Protein AF-A0A8B7R2L0-F1 (afdb_monomer)

Organism: Hipposideros armiger (NCBI:txid186990)

Mean predicted aligned error: 16.07 Å

Radius of gyration: 27.63 Å; Cα contacts (8 Å, |Δi|>4): 152; chains: 1; bounding box: 53×37×91 Å

InterPro domains:
  IPR005303 Molybdenum cofactor sulfurase, middle domain [PF03476] (49-137)

Sequence (150 aa):
MGAQVHRCWPTLASPCSPSLPGSGGVDTLGPAAVTLGTVGRCRQLQQVGTVFQLWIYAAKSCKGVLVSKAQCTAMGLRSGYLRDRFWLVINEKGNMVTAHQEPREVLISLTCECDALTLGAAYMKDLLLPIETPTTNAVFKRRRRCSVGL

Foldseek 3Di:
DDDDDDDDDPPPDDDDDPDDDDDDDDDDDDDDDDDPDPPPDPDDDDDPDDDPWDWAAQAAQEETDTDPDWDQDPQGTHDPLRHHHNHFDADPVRHTDHCVNPVQRHQWDWDDDDQWIWTDHPPDDIDTDGSPHDPPDPPPPPDPPPPPDD

pL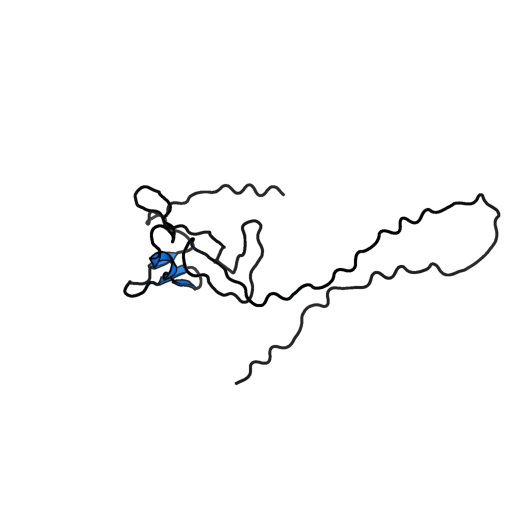DDT: mean 71.63, std 20.56, range [32.34, 95.81]

Secondary structure (DSSP, 8-state):
------------------PPPPP-------------------PPPPP------EEE--BTTSPPEEES--EEETTEEEETTEETT-B--B-TTSPBP-TTT-GGGGG-EEEEETTEEEEE-TTS--EEEESS--TTS-------------

Solvent-accessible surface area (backbone atoms only — not comparable to full-atom values): 10426 Å² total; per-residue (Å²): 138,87,82,87,78,80,88,78,75,82,78,76,87,76,81,92,74,85,79,78,84,80,91,79,89,81,91,76,99,68,84,87,80,81,78,83,76,80,79,76,82,78,75,83,85,75,88,89,80,77,89,87,80,46,74,40,34,37,36,58,52,32,37,64,35,82,44,97,67,68,47,85,48,102,81,38,48,29,44,94,88,48,36,38,57,72,40,76,57,60,46,97,86,70,47,79,63,43,35,88,82,42,61,69,43,42,63,30,38,59,49,76,55,100,62,34,36,37,40,38,40,89,99,52,79,67,44,78,40,54,72,72,73,62,91,86,56,95,72,81,77,77,80,74,84,77,81,78,78,128

Structure (mmCIF, N/CA/C/O backbone):
data_AF-A0A8B7R2L0-F1
#
_entry.id   AF-A0A8B7R2L0-F1
#
loop_
_atom_site.group_PDB
_atom_site.id
_atom_site.type_symbol
_atom_site.label_atom_id
_atom_site.label_alt_id
_atom_site.label_comp_id
_atom_site.label_asym_id
_atom_site.label_entity_id
_atom_site.label_seq_id
_atom_site.pdbx_PDB_ins_code
_atom_site.Cartn_x
_atom_site.Cartn_y
_atom_site.Cartn_z
_atom_site.occupancy
_atom_site.B_iso_or_equiv
_atom_site.auth_seq_id
_atom_site.auth_comp_id
_atom_site.auth_asym_id
_atom_site.auth_atom_id
_atom_site.pdbx_PDB_model_num
ATOM 1 N N . MET A 1 1 ? -30.593 2.334 -3.035 1.00 37.25 1 MET A N 1
ATOM 2 C CA . MET A 1 1 ? -30.581 1.010 -2.377 1.00 37.25 1 MET A CA 1
ATOM 3 C C . MET A 1 1 ? -29.750 1.135 -1.118 1.00 37.25 1 MET A C 1
ATOM 5 O O . MET A 1 1 ? -28.546 1.330 -1.205 1.00 37.25 1 MET A O 1
ATOM 9 N N . GLY A 1 2 ? -30.434 1.217 0.023 1.00 36.69 2 GLY A N 1
ATOM 10 C CA . GLY A 1 2 ? -29.834 1.527 1.316 1.00 36.69 2 GLY A CA 1
ATOM 11 C C . GLY A 1 2 ? -29.194 0.306 1.966 1.00 36.69 2 GLY A C 1
ATOM 12 O O . GLY A 1 2 ? -29.739 -0.790 1.901 1.00 36.69 2 GLY A O 1
ATOM 13 N N . ALA A 1 3 ? -28.064 0.529 2.628 1.00 33.97 3 ALA A N 1
ATOM 14 C CA . ALA A 1 3 ? -27.531 -0.376 3.633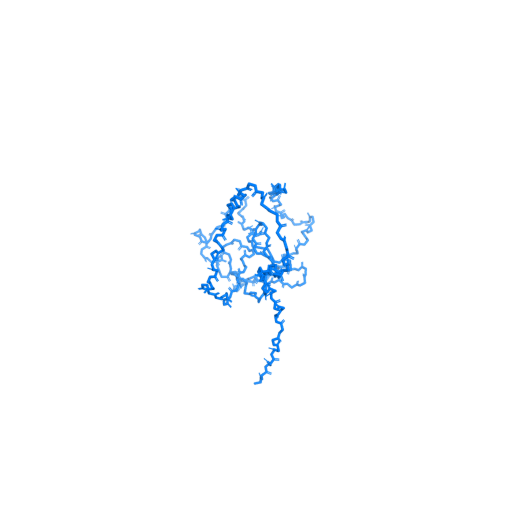 1.00 33.97 3 ALA A CA 1
ATOM 15 C C . ALA A 1 3 ? -27.496 0.388 4.958 1.00 33.97 3 ALA A C 1
ATOM 17 O O . ALA A 1 3 ? -26.638 1.232 5.213 1.00 33.97 3 ALA A O 1
ATOM 18 N N . GLN A 1 4 ? -28.514 0.117 5.763 1.00 42.25 4 GLN A N 1
ATOM 19 C CA . GLN A 1 4 ? -28.658 0.534 7.144 1.00 42.25 4 GLN A CA 1
ATOM 20 C C . GLN A 1 4 ? -27.733 -0.352 7.986 1.00 42.25 4 GLN A C 1
ATOM 22 O O . GLN A 1 4 ? -28.013 -1.533 8.172 1.00 42.25 4 GLN A O 1
ATOM 27 N N . VAL A 1 5 ? -26.613 0.189 8.470 1.00 40.97 5 VAL A N 1
ATOM 28 C CA . VAL A 1 5 ? -25.759 -0.516 9.436 1.00 40.97 5 VAL A CA 1
ATOM 29 C C . VAL A 1 5 ? -26.029 0.071 10.808 1.00 40.97 5 VAL A C 1
ATOM 31 O O . VAL A 1 5 ? -25.690 1.213 11.121 1.00 40.97 5 VAL A O 1
ATOM 34 N N . HIS A 1 6 ? -26.724 -0.738 11.594 1.00 34.78 6 HIS A N 1
ATOM 35 C CA . HIS A 1 6 ? -27.091 -0.476 12.967 1.00 34.78 6 HIS A CA 1
ATOM 36 C C . HIS A 1 6 ? -25.854 -0.159 13.815 1.00 34.78 6 HIS A C 1
ATOM 38 O O . HIS A 1 6 ? -24.846 -0.865 13.794 1.00 34.78 6 HIS A O 1
ATOM 44 N N . ARG A 1 7 ? -25.965 0.939 14.566 1.00 48.66 7 ARG A N 1
ATOM 45 C CA . ARG A 1 7 ? -25.043 1.335 15.628 1.00 48.66 7 ARG A CA 1
ATOM 46 C C . ARG A 1 7 ? -25.005 0.247 16.697 1.00 48.66 7 ARG A C 1
ATOM 48 O O . ARG A 1 7 ? -26.045 -0.039 17.271 1.00 48.66 7 ARG A O 1
ATOM 55 N N . CYS A 1 8 ? -23.813 -0.226 17.035 1.00 33.47 8 CYS A N 1
ATOM 56 C CA . CYS A 1 8 ? -23.471 -0.732 18.366 1.00 33.47 8 CYS A CA 1
ATOM 57 C C . CYS A 1 8 ? -21.961 -0.537 18.556 1.00 33.47 8 CYS A C 1
ATOM 59 O O . CYS A 1 8 ? -21.166 -1.437 18.302 1.00 33.47 8 CYS A O 1
ATOM 61 N N . TRP A 1 9 ? -21.553 0.669 18.955 1.00 32.34 9 TRP A N 1
ATOM 62 C CA . TRP A 1 9 ? -20.242 0.847 19.578 1.00 32.34 9 TRP A CA 1
ATOM 63 C C . TRP A 1 9 ? -20.408 0.530 21.067 1.00 32.34 9 TRP A C 1
ATOM 65 O O . TRP A 1 9 ? -21.396 0.989 21.647 1.00 32.34 9 TRP A O 1
ATOM 75 N N . PRO A 1 10 ? -19.513 -0.244 21.703 1.00 40.47 10 PRO A N 1
ATOM 76 C CA . PRO A 1 10 ? -19.584 -0.438 23.140 1.00 40.47 10 PRO A CA 1
ATOM 77 C C . PRO A 1 10 ? -19.355 0.917 23.809 1.00 40.47 10 PRO A C 1
ATOM 79 O O . PRO A 1 10 ? -18.330 1.565 23.592 1.00 40.47 10 PRO A O 1
ATOM 82 N N . THR A 1 11 ? -20.339 1.356 24.588 1.00 40.84 11 THR A N 1
ATOM 83 C CA . THR A 1 11 ? -20.232 2.477 25.516 1.00 40.84 11 THR A CA 1
ATOM 84 C C . THR A 1 11 ? -18.977 2.265 26.356 1.00 40.84 11 THR A C 1
ATOM 86 O O . THR A 1 11 ? -18.945 1.383 27.213 1.00 40.84 11 THR A O 1
ATOM 89 N N . LEU A 1 12 ? -17.915 3.028 26.076 1.00 43.09 12 LEU A N 1
ATOM 90 C CA . LEU A 1 12 ? -16.780 3.112 26.983 1.00 43.09 12 LEU A CA 1
ATOM 91 C C . LEU A 1 12 ? -17.335 3.629 28.305 1.00 43.09 12 LEU A C 1
ATOM 93 O O . LEU A 1 12 ? -17.933 4.702 28.367 1.00 43.09 12 LEU A O 1
ATOM 97 N N . ALA A 1 13 ? -17.180 2.806 29.332 1.00 40.94 13 ALA A N 1
ATOM 98 C CA . ALA A 1 13 ? -17.617 3.096 30.675 1.00 40.94 13 ALA A CA 1
ATOM 99 C C . ALA A 1 13 ? -17.106 4.470 31.142 1.00 40.94 13 ALA A C 1
ATOM 101 O O . ALA A 1 13 ? -15.922 4.797 31.073 1.00 40.94 13 ALA A O 1
ATOM 102 N N . SER A 1 14 ? -18.028 5.268 31.655 1.00 48.75 14 SER A N 1
ATOM 103 C CA . SER A 1 14 ? -17.813 6.317 32.651 1.00 48.75 14 SER A CA 1
ATOM 104 C C . SER A 1 14 ? -19.125 6.375 33.440 1.00 48.75 14 SER A C 1
ATOM 106 O O . SER A 1 14 ? -20.175 6.279 32.800 1.00 48.75 14 SER A O 1
ATOM 108 N N . PRO A 1 15 ? -19.117 6.458 34.785 1.00 47.22 15 PRO A N 1
ATOM 109 C CA . PRO A 1 15 ? -18.294 7.413 35.530 1.00 47.22 15 PRO A CA 1
ATOM 110 C C . PRO A 1 15 ? -17.602 6.847 36.790 1.00 47.22 15 PRO A C 1
ATOM 112 O O . PRO A 1 15 ? -18.152 6.021 37.512 1.00 47.22 15 PRO A O 1
ATOM 115 N N . CYS A 1 16 ? -16.422 7.378 37.125 1.00 41.31 16 CYS A N 1
ATOM 116 C CA . CYS A 1 16 ? -15.936 7.344 38.506 1.00 41.31 16 CYS A CA 1
ATOM 117 C C . CYS A 1 16 ? -16.597 8.496 39.270 1.00 41.31 16 CYS A C 1
ATOM 119 O O . CYS A 1 16 ? -16.141 9.636 39.193 1.00 41.31 16 CYS A O 1
ATOM 121 N N . SER A 1 17 ? -17.677 8.202 39.991 1.00 45.25 17 SER A N 1
ATOM 122 C CA . SER A 1 17 ? -18.207 9.095 41.022 1.00 45.25 17 SER A CA 1
ATOM 123 C C . SER A 1 17 ? -17.437 8.844 42.323 1.00 45.25 17 SER A C 1
ATOM 125 O O . SER A 1 17 ? -17.441 7.705 42.791 1.00 45.25 17 SER A O 1
ATOM 127 N N . PRO A 1 18 ? -16.789 9.845 42.944 1.00 42.03 18 PRO A N 1
ATOM 128 C CA . PRO A 1 18 ? -16.330 9.698 44.316 1.00 42.03 18 PRO A CA 1
ATOM 129 C C . PRO A 1 18 ? -17.558 9.679 45.235 1.00 42.03 18 PRO A C 1
ATOM 131 O O . PRO A 1 18 ? -18.280 10.667 45.364 1.00 42.03 18 PRO A O 1
ATOM 134 N N . SER A 1 19 ? -17.827 8.524 45.836 1.00 43.97 19 SER A N 1
ATOM 135 C CA . SER A 1 19 ? -18.828 8.356 46.887 1.00 43.97 19 SER A CA 1
ATOM 136 C C . SER A 1 19 ? -18.409 9.133 48.140 1.00 43.97 19 SER A C 1
ATOM 138 O O . SER A 1 19 ? -17.333 8.885 48.684 1.00 43.97 19 SER A O 1
ATOM 140 N N . LEU A 1 20 ? -19.264 10.048 48.610 1.00 51.88 20 LEU A N 1
ATOM 141 C CA . LEU A 1 20 ? -19.177 10.608 49.961 1.00 51.88 20 LEU A CA 1
ATOM 142 C C . LEU A 1 20 ? -19.402 9.490 50.998 1.00 51.88 20 LEU A C 1
ATOM 144 O O . LEU A 1 20 ? -20.346 8.715 50.830 1.00 51.88 20 LEU A O 1
ATOM 148 N N . PRO A 1 21 ? -18.624 9.412 52.091 1.00 45.44 21 PRO A N 1
ATOM 149 C CA . PRO A 1 21 ? -19.016 8.613 53.240 1.00 45.44 21 PRO A CA 1
ATOM 150 C C . PRO A 1 21 ? -20.161 9.313 53.985 1.00 45.44 21 PRO A C 1
ATOM 152 O O . PRO A 1 21 ? -20.083 10.501 54.301 1.00 45.44 21 PRO A O 1
ATOM 155 N N . GLY A 1 22 ? -21.234 8.561 54.234 1.00 41.72 22 GLY A N 1
ATOM 156 C CA . GLY A 1 22 ? -22.392 8.993 55.009 1.00 41.72 22 GLY A CA 1
ATOM 157 C C . GLY A 1 22 ? -22.035 9.323 56.459 1.00 41.72 22 GLY A C 1
ATOM 158 O O . GLY A 1 22 ? -21.173 8.695 57.069 1.00 41.72 22 GLY A O 1
ATOM 159 N N . SER A 1 23 ? -22.721 10.332 56.992 1.00 52.09 23 SER A N 1
ATOM 160 C CA . SER A 1 23 ? -22.627 10.776 58.380 1.00 52.09 23 SER A CA 1
ATOM 161 C C . SER A 1 23 ? -23.308 9.771 59.316 1.00 52.09 23 SER A C 1
ATOM 163 O O . SER A 1 23 ? -24.489 9.470 59.157 1.00 52.09 23 SER A O 1
ATOM 165 N N . GLY A 1 24 ? -22.559 9.280 60.301 1.00 39.12 24 GLY A N 1
ATOM 166 C CA . GLY A 1 24 ? -23.055 8.608 61.499 1.00 39.12 24 GLY A CA 1
ATOM 167 C C . GLY A 1 24 ? -22.109 8.968 62.641 1.00 39.12 24 GLY A C 1
ATOM 168 O O . GLY A 1 24 ? -20.944 8.584 62.608 1.00 39.12 24 GLY A O 1
ATOM 169 N N . GLY A 1 25 ? -22.567 9.813 63.567 1.00 43.66 25 GLY A N 1
ATOM 170 C CA . GLY A 1 25 ? -21.741 10.392 64.630 1.00 43.66 25 GLY A CA 1
ATOM 171 C C . GLY A 1 25 ? -21.398 9.417 65.756 1.00 43.66 25 GLY A C 1
ATOM 172 O O . GLY A 1 25 ? -22.106 8.437 65.948 1.00 43.66 25 GLY A O 1
ATOM 173 N N . VAL A 1 26 ? -20.316 9.695 66.487 1.00 45.84 26 VAL A N 1
ATOM 174 C CA . VAL A 1 26 ? -20.298 10.162 67.892 1.00 45.84 26 VAL A CA 1
ATOM 175 C C . VAL A 1 26 ? -18.856 10.500 68.303 1.00 45.84 26 VAL A C 1
ATOM 177 O O . VAL A 1 26 ? -17.893 10.015 67.713 1.00 45.84 26 VAL A O 1
ATOM 180 N N . ASP A 1 27 ? -18.751 11.398 69.278 1.00 46.69 27 ASP A N 1
ATOM 181 C CA . ASP A 1 27 ? -17.580 12.131 69.756 1.00 46.69 27 ASP A CA 1
ATOM 182 C C . ASP A 1 27 ? -16.366 11.302 70.202 1.00 46.69 27 ASP A C 1
ATOM 184 O O . ASP A 1 27 ? -16.491 10.401 71.024 1.00 46.69 27 ASP A O 1
ATOM 188 N N . THR A 1 28 ? -15.168 11.752 69.806 1.00 43.38 28 THR A N 1
ATOM 189 C CA . THR A 1 28 ? -13.969 11.770 70.668 1.00 43.38 28 THR A CA 1
ATOM 190 C C . THR A 1 28 ? -13.021 12.883 70.209 1.00 43.38 28 THR A C 1
ATOM 192 O O . THR A 1 28 ? -12.588 12.897 69.057 1.00 43.38 28 THR A O 1
ATOM 195 N N . LEU A 1 29 ? -12.685 13.807 71.115 1.00 53.56 29 LEU A N 1
ATOM 196 C CA . LEU A 1 29 ? -11.623 14.806 70.952 1.00 53.56 29 LEU A CA 1
ATOM 197 C C . LEU A 1 29 ? -10.269 14.097 70.777 1.00 53.56 29 LEU A C 1
ATOM 199 O O . LEU A 1 29 ? -9.709 13.564 71.732 1.00 53.56 29 LEU A O 1
ATOM 203 N N . GLY A 1 30 ? -9.751 14.104 69.551 1.00 48.94 30 GLY A N 1
ATOM 204 C CA . GLY A 1 30 ? -8.409 13.653 69.185 1.00 48.94 30 GLY A CA 1
ATOM 205 C C . GLY A 1 30 ? -7.729 14.680 68.269 1.00 48.94 30 GLY A C 1
ATOM 206 O O . GLY A 1 30 ? -8.420 15.503 67.663 1.00 48.94 30 GLY A O 1
ATOM 207 N N . PRO A 1 31 ? -6.386 14.689 68.191 1.00 48.56 31 PRO A N 1
ATOM 208 C CA . PRO A 1 31 ? -5.622 15.744 67.530 1.00 48.56 31 PRO A CA 1
ATOM 209 C C . PRO A 1 31 ? -5.992 15.865 66.047 1.00 48.56 31 PRO A C 1
ATOM 211 O O . PRO A 1 31 ? -6.134 14.868 65.343 1.00 48.56 31 PRO A O 1
ATOM 214 N N . ALA A 1 32 ? -6.152 17.109 65.592 1.00 48.38 32 ALA A N 1
ATOM 215 C CA . ALA A 1 32 ? -6.596 17.472 64.253 1.00 48.38 32 ALA A CA 1
ATOM 216 C C . ALA A 1 32 ? -5.720 16.833 63.159 1.00 48.38 32 ALA A C 1
ATOM 218 O O . ALA A 1 32 ? -4.623 17.303 62.858 1.00 48.38 32 ALA A O 1
ATOM 219 N N . ALA A 1 33 ? -6.223 15.767 62.539 1.00 52.84 33 ALA A N 1
ATOM 220 C CA . ALA A 1 33 ? -5.623 15.178 61.353 1.00 52.84 33 ALA A CA 1
ATOM 221 C C . ALA A 1 33 ? -6.044 15.997 60.124 1.00 52.84 33 ALA A C 1
ATOM 223 O O . ALA A 1 33 ? -7.155 15.864 59.613 1.00 52.84 33 ALA A O 1
ATOM 224 N N . VAL A 1 34 ? -5.152 16.867 59.648 1.00 53.50 34 VAL A N 1
ATOM 225 C CA . VAL A 1 34 ? -5.325 17.570 58.371 1.00 53.50 34 VAL A CA 1
ATOM 226 C C . VAL A 1 34 ? -5.030 16.582 57.244 1.00 53.50 34 VAL A C 1
ATOM 228 O O . VAL A 1 34 ? -3.874 16.307 56.928 1.00 53.50 34 VAL A O 1
ATOM 231 N N . THR A 1 35 ? -6.067 16.027 56.621 1.00 55.00 35 THR A N 1
ATOM 232 C CA . THR A 1 35 ? -5.904 15.233 55.399 1.00 55.00 35 THR A CA 1
ATOM 233 C C . THR A 1 35 ? -5.713 16.177 54.210 1.00 55.00 35 THR A C 1
ATOM 235 O O . THR A 1 35 ? -6.680 16.761 53.718 1.00 55.00 35 THR A O 1
ATOM 238 N N . LEU A 1 36 ? -4.475 16.336 53.730 1.00 55.44 36 LEU A N 1
ATOM 239 C CA . LEU A 1 36 ? -4.215 16.952 52.425 1.00 55.44 36 LEU A CA 1
ATOM 240 C C . LEU A 1 36 ? -4.733 16.017 51.324 1.00 55.44 36 LEU A C 1
ATOM 242 O O . LEU A 1 36 ? -4.053 15.083 50.906 1.00 55.44 36 LEU A O 1
ATOM 246 N N . GLY A 1 37 ? -5.950 16.271 50.849 1.00 56.66 37 GLY A N 1
ATOM 247 C CA . GLY A 1 37 ? -6.450 15.661 49.625 1.00 56.66 37 GLY A CA 1
ATOM 248 C C . GLY A 1 37 ? -5.690 16.220 48.424 1.00 56.66 37 GLY A C 1
ATOM 249 O O . GLY A 1 37 ? -5.873 17.379 48.051 1.00 56.66 37 GLY A O 1
ATOM 250 N N . THR A 1 38 ? -4.837 15.413 47.797 1.00 60.56 38 THR A N 1
ATOM 251 C CA . THR A 1 38 ? -4.252 15.728 46.492 1.00 60.56 38 THR A CA 1
ATOM 252 C C . THR A 1 38 ? -5.365 15.691 45.449 1.00 60.56 38 THR A C 1
ATOM 254 O O . THR A 1 38 ? -5.737 14.636 44.938 1.00 60.56 38 THR A O 1
ATOM 257 N N . VAL A 1 39 ? -5.928 16.859 45.132 1.00 60.19 39 VAL A N 1
ATOM 258 C CA . VAL A 1 39 ? -6.884 17.018 44.031 1.00 60.19 39 VAL A CA 1
ATOM 259 C C . VAL A 1 39 ? -6.115 16.856 42.721 1.00 60.19 39 VAL A C 1
ATOM 261 O O . VAL A 1 39 ? -5.632 17.819 42.124 1.00 60.19 39 VAL A O 1
ATOM 264 N N . GLY A 1 40 ? -5.959 15.611 42.277 1.00 63.84 40 GLY A N 1
ATOM 265 C CA . GLY A 1 40 ? -5.499 15.311 40.931 1.00 63.84 40 GLY A CA 1
ATOM 266 C C . GLY A 1 40 ? -6.506 15.885 39.939 1.00 63.84 40 GLY A C 1
ATOM 267 O O . GLY A 1 40 ? -7.606 15.361 39.789 1.00 63.84 40 GLY A O 1
ATOM 268 N N . ARG A 1 41 ? -6.162 16.994 39.275 1.00 64.88 41 ARG A N 1
ATOM 269 C CA . ARG A 1 41 ? -6.977 17.557 38.193 1.00 64.88 41 ARG A CA 1
ATOM 270 C C . ARG A 1 41 ? -7.057 16.543 37.049 1.00 64.88 41 ARG A C 1
ATOM 272 O O . ARG A 1 41 ? -6.150 16.472 36.221 1.00 64.88 41 ARG A O 1
ATOM 279 N N . CYS A 1 42 ? -8.161 15.808 36.958 1.00 59.41 42 CYS A N 1
ATOM 280 C CA . CYS A 1 42 ? -8.536 15.121 35.728 1.00 59.41 42 CYS A CA 1
ATOM 281 C C . CYS A 1 42 ? -8.856 16.183 34.675 1.00 59.41 42 CYS A C 1
ATOM 283 O O . CYS A 1 42 ? -9.887 16.853 34.728 1.00 59.41 42 CYS A O 1
ATOM 285 N N . ARG A 1 43 ? -7.935 16.380 33.732 1.00 74.31 43 ARG A N 1
ATOM 286 C CA . ARG A 1 43 ? -8.189 17.220 32.562 1.00 74.31 43 ARG A CA 1
ATOM 287 C C . ARG A 1 43 ? -9.281 16.545 31.736 1.00 74.31 43 ARG A C 1
ATOM 289 O O . ARG A 1 43 ? -9.122 15.390 31.349 1.00 74.31 43 ARG A O 1
ATOM 296 N N . GLN A 1 44 ? -10.382 17.252 31.492 1.00 81.50 44 GLN A N 1
ATOM 297 C CA . GLN A 1 44 ? -11.425 16.771 30.592 1.00 81.50 44 GLN A CA 1
ATOM 298 C C . GLN A 1 44 ? -10.837 16.643 29.186 1.00 81.50 44 GLN A C 1
ATOM 300 O O . GLN A 1 44 ? -10.251 17.587 28.656 1.00 81.50 44 GLN A O 1
ATOM 305 N N . LEU A 1 45 ? -10.953 15.450 28.609 1.00 88.62 45 LEU A N 1
ATOM 306 C CA . LEU A 1 45 ? -10.529 15.195 27.242 1.00 88.62 45 LEU A CA 1
ATOM 307 C C . LEU A 1 45 ? -11.638 15.664 26.306 1.00 88.62 45 LEU A C 1
ATOM 309 O O . LEU A 1 45 ? -12.767 15.185 26.383 1.00 88.62 45 LEU A O 1
ATOM 313 N N . GLN A 1 46 ? -11.309 16.603 25.425 1.00 92.50 46 GLN A N 1
ATOM 314 C CA . GLN A 1 46 ? -12.216 17.068 24.387 1.00 92.50 46 GLN A CA 1
ATOM 315 C C . GLN A 1 46 ? -11.936 16.306 23.094 1.00 92.50 46 GLN A C 1
ATOM 317 O O . GLN A 1 46 ? -10.790 16.207 22.651 1.00 92.50 46 GLN A O 1
ATOM 322 N N . GLN A 1 47 ? -12.986 15.777 22.469 1.00 93.44 47 GLN A N 1
ATOM 323 C CA . GLN A 1 47 ? -12.870 15.181 21.145 1.00 93.44 47 GLN A CA 1
ATOM 324 C C . GLN A 1 47 ? -12.514 16.270 20.123 1.00 93.44 47 GLN A C 1
ATOM 326 O O . GLN A 1 47 ? -13.283 17.204 19.912 1.00 93.44 47 GLN A O 1
ATOM 331 N N . VAL A 1 48 ? -11.353 16.133 19.479 1.00 95.62 48 VAL A N 1
ATOM 332 C CA . VAL A 1 48 ? -10.851 17.093 18.475 1.00 95.62 48 VAL A CA 1
ATOM 333 C C . VAL A 1 48 ? -11.222 16.722 17.038 1.00 95.62 48 VAL A C 1
ATOM 335 O O . VAL A 1 48 ? -11.057 17.530 16.130 1.00 95.62 48 VAL A O 1
ATOM 338 N N . GLY A 1 49 ? -11.722 15.506 16.807 1.00 95.38 49 GLY A N 1
ATOM 339 C CA . GLY A 1 49 ? -12.105 15.063 15.473 1.00 95.38 49 GLY A CA 1
ATOM 340 C C . GLY A 1 49 ? -12.537 13.605 15.401 1.00 95.38 49 GLY A C 1
ATOM 341 O O . GLY A 1 49 ? -12.523 12.873 16.393 1.00 95.38 49 GLY A O 1
ATOM 342 N N . THR A 1 50 ? -12.925 13.199 14.194 1.00 95.81 50 THR A N 1
ATOM 343 C CA . THR A 1 50 ? -13.249 11.814 13.837 1.00 95.81 50 THR A CA 1
ATOM 344 C C . THR A 1 50 ? -12.462 11.442 12.588 1.00 95.81 50 THR A C 1
ATOM 346 O O . THR A 1 50 ? -12.358 12.238 11.656 1.00 95.81 50 THR A O 1
ATOM 349 N N . VAL A 1 51 ? -11.896 10.236 12.566 1.00 94.88 51 VAL A N 1
ATOM 350 C CA . VAL A 1 51 ? -11.176 9.727 11.394 1.00 94.88 51 VAL A CA 1
ATOM 351 C C . VAL A 1 51 ? -12.183 9.435 10.285 1.00 94.88 51 VAL A C 1
ATOM 353 O O . VAL A 1 51 ? -13.078 8.614 10.467 1.00 94.88 51 VAL A O 1
ATOM 356 N N . PHE A 1 52 ? -12.035 10.102 9.140 1.00 94.06 52 PHE A N 1
ATOM 357 C CA . PHE A 1 52 ? -12.912 9.895 7.984 1.00 94.06 52 PHE A CA 1
ATOM 358 C C . PHE A 1 52 ? -12.439 8.743 7.089 1.00 94.06 52 PHE A C 1
ATOM 360 O O . PHE A 1 52 ?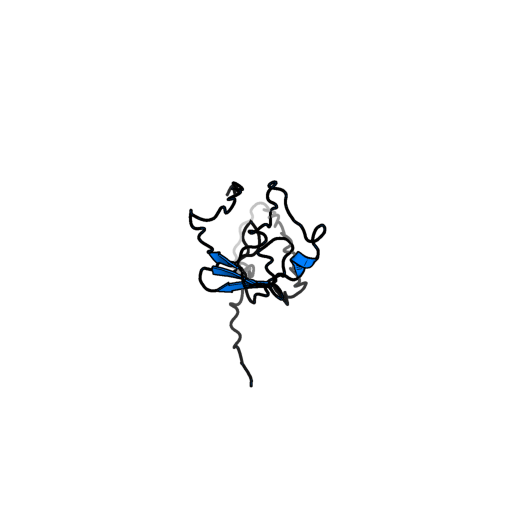 -13.249 7.958 6.607 1.00 94.06 52 PHE A O 1
ATOM 367 N N . GLN A 1 53 ? -11.126 8.623 6.870 1.00 94.88 53 GLN A N 1
ATOM 368 C CA . GLN A 1 53 ? -10.537 7.626 5.975 1.00 94.88 53 GLN A CA 1
ATOM 369 C C . GLN A 1 53 ? -9.220 7.087 6.523 1.00 94.88 53 GLN A C 1
ATOM 371 O O . GLN A 1 53 ? -8.454 7.809 7.162 1.00 94.88 53 GLN A O 1
ATOM 376 N N . LEU A 1 54 ? -8.945 5.821 6.214 1.00 94.69 54 LEU A N 1
ATOM 377 C CA . LEU A 1 54 ? -7.689 5.149 6.516 1.00 94.69 54 LEU A CA 1
ATOM 378 C C . LEU A 1 54 ? -7.060 4.650 5.218 1.00 94.69 54 LEU A C 1
ATOM 380 O O . LEU A 1 54 ? -7.715 4.003 4.401 1.00 94.69 54 LEU A O 1
ATOM 384 N N . TRP A 1 55 ? -5.771 4.928 5.062 1.00 93.69 55 TRP A N 1
ATOM 385 C CA . TRP A 1 55 ? -4.985 4.551 3.894 1.00 93.69 55 TRP A CA 1
ATOM 386 C C . TRP A 1 55 ? -3.761 3.757 4.340 1.00 93.69 55 TRP A C 1
ATOM 388 O O . TRP A 1 55 ? -3.062 4.168 5.267 1.00 93.69 55 TRP A O 1
ATOM 398 N N . ILE A 1 56 ? -3.500 2.631 3.678 1.00 92.75 56 ILE A N 1
ATOM 399 C CA . ILE A 1 56 ? -2.306 1.806 3.899 1.00 92.75 56 ILE A CA 1
ATOM 400 C C . ILE A 1 56 ? -1.455 1.827 2.633 1.00 92.75 56 ILE A C 1
ATOM 402 O O . ILE A 1 56 ? -1.943 1.496 1.553 1.00 92.75 56 ILE A O 1
ATOM 406 N N . TYR A 1 57 ? -0.172 2.163 2.759 1.00 92.31 57 TYR A N 1
ATOM 407 C CA . TYR A 1 57 ? 0.765 2.191 1.636 1.00 92.31 57 TYR A CA 1
ATOM 408 C C . TYR A 1 57 ? 1.669 0.966 1.701 1.00 92.31 57 TYR A C 1
ATOM 410 O O . TYR A 1 57 ? 2.761 1.016 2.262 1.00 92.31 57 TYR A O 1
ATOM 418 N N . ALA A 1 58 ? 1.203 -0.165 1.168 1.00 88.69 58 ALA A N 1
ATOM 419 C CA . ALA A 1 58 ? 1.893 -1.443 1.345 1.00 88.69 58 ALA A CA 1
ATOM 420 C C . ALA A 1 58 ? 3.291 -1.490 0.709 1.00 88.69 58 ALA A C 1
ATOM 422 O O . ALA A 1 58 ? 4.219 -2.024 1.322 1.00 88.69 58 ALA A O 1
ATOM 423 N N . ALA A 1 59 ? 3.452 -0.901 -0.478 1.00 88.31 59 ALA A N 1
ATOM 424 C CA . ALA A 1 59 ? 4.749 -0.687 -1.106 1.00 88.31 59 ALA A CA 1
ATOM 425 C C . ALA A 1 59 ? 5.113 0.796 -1.092 1.00 88.31 59 ALA A C 1
ATOM 427 O O . ALA A 1 59 ? 4.254 1.667 -1.255 1.00 88.31 59 ALA A O 1
ATOM 428 N N . LYS A 1 60 ? 6.400 1.085 -0.882 1.00 86.88 60 LYS A N 1
ATOM 429 C CA . LYS A 1 60 ? 6.913 2.453 -0.964 1.00 86.88 60 LYS A CA 1
ATOM 430 C C . LYS A 1 60 ? 6.568 3.046 -2.334 1.00 86.88 60 LYS A C 1
ATOM 432 O O . LYS A 1 60 ? 6.614 2.341 -3.329 1.00 86.88 60 LYS A O 1
ATOM 437 N N . SER A 1 61 ? 6.222 4.334 -2.358 1.00 84.31 61 SER A N 1
ATOM 438 C CA . SER A 1 61 ? 6.021 5.125 -3.582 1.00 84.31 61 SER A CA 1
ATOM 439 C C . SER A 1 61 ? 4.878 4.684 -4.513 1.00 84.31 61 SER A C 1
ATOM 441 O O . SER A 1 61 ? 4.567 5.418 -5.445 1.00 84.31 61 SER A O 1
ATOM 443 N N . CYS A 1 62 ? 4.196 3.579 -4.210 1.00 86.56 62 CYS A N 1
ATOM 444 C CA . CYS A 1 62 ? 3.017 3.092 -4.920 1.00 86.56 62 CYS A CA 1
ATOM 445 C C . CYS A 1 62 ? 1.712 3.687 -4.360 1.00 86.56 62 CYS A C 1
ATOM 447 O O . CYS A 1 62 ? 1.689 4.329 -3.300 1.00 86.56 62 CYS A O 1
ATOM 449 N N . LYS A 1 63 ? 0.597 3.432 -5.053 1.00 89.44 63 LYS A N 1
ATOM 450 C CA . LYS A 1 63 ? -0.735 3.895 -4.646 1.00 89.44 63 LYS A CA 1
ATOM 451 C C . LYS A 1 63 ? -1.182 3.258 -3.322 1.00 89.44 63 LYS A C 1
ATOM 453 O O . LYS A 1 63 ? -1.029 2.058 -3.106 1.00 89.44 63 LYS A O 1
ATOM 458 N N . GLY A 1 64 ? -1.771 4.068 -2.442 1.00 89.94 64 GLY A N 1
ATOM 459 C CA . GLY A 1 64 ? -2.337 3.599 -1.178 1.00 89.94 64 GLY A CA 1
ATOM 460 C C . GLY A 1 64 ? -3.635 2.811 -1.365 1.00 89.94 64 GLY A C 1
ATOM 461 O O . GLY A 1 64 ? -4.407 3.065 -2.291 1.00 89.94 64 GLY A O 1
ATOM 462 N N . VAL A 1 65 ? -3.892 1.889 -0.443 1.00 90.25 65 VAL A N 1
ATOM 463 C CA . VAL A 1 65 ? -5.127 1.103 -0.362 1.00 90.25 65 VAL A CA 1
ATOM 464 C C . VAL A 1 65 ? -6.034 1.713 0.699 1.00 90.25 65 VAL A C 1
ATOM 466 O O . VAL A 1 65 ? -5.625 1.870 1.852 1.00 90.25 65 VAL A O 1
ATOM 469 N N . LEU A 1 66 ? -7.263 2.053 0.312 1.00 92.69 66 LEU A N 1
ATOM 470 C CA . LEU A 1 66 ? -8.283 2.538 1.235 1.00 92.69 66 LEU A CA 1
ATOM 471 C C . LEU A 1 66 ? -8.849 1.368 2.043 1.00 92.69 66 LEU A C 1
ATOM 473 O O . LEU A 1 66 ? -9.250 0.353 1.475 1.00 92.69 66 LEU A O 1
ATOM 477 N N . VAL A 1 67 ? -8.913 1.520 3.364 1.00 91.75 67 VAL A N 1
ATOM 478 C CA . VAL A 1 67 ? -9.458 0.502 4.271 1.00 91.75 67 VAL A CA 1
ATOM 479 C C . VAL A 1 67 ? -10.478 1.114 5.227 1.00 91.75 67 VAL A C 1
ATOM 481 O O . VAL A 1 67 ? -10.348 2.259 5.649 1.00 91.75 67 VAL A O 1
ATOM 484 N N . SER A 1 68 ? -11.500 0.343 5.597 1.00 92.62 68 SER A N 1
ATOM 485 C CA . SER A 1 68 ? -12.494 0.760 6.599 1.00 92.62 68 SER A CA 1
ATOM 486 C C . SER A 1 68 ? -11.987 0.591 8.033 1.00 92.62 68 SER A C 1
ATOM 488 O O . SER A 1 68 ? -12.399 1.314 8.937 1.00 92.62 68 SER A O 1
ATOM 490 N N . LYS A 1 69 ? -11.076 -0.364 8.249 1.00 92.56 69 LYS A N 1
ATOM 491 C CA . LYS A 1 69 ? -10.480 -0.676 9.548 1.00 92.56 69 LYS A CA 1
ATOM 492 C C . LYS A 1 69 ? -9.031 -1.117 9.371 1.00 92.56 69 LYS A C 1
ATOM 494 O O . LYS A 1 69 ? -8.697 -1.822 8.419 1.00 92.56 69 LYS A O 1
ATOM 499 N N . ALA A 1 70 ? -8.193 -0.739 10.329 1.00 94.19 70 ALA A N 1
ATOM 500 C CA . ALA A 1 70 ? -6.815 -1.191 10.436 1.00 94.19 70 ALA A CA 1
ATOM 501 C C . ALA A 1 70 ? -6.449 -1.444 11.906 1.00 94.19 70 ALA A C 1
ATOM 503 O O . ALA A 1 70 ? -6.983 -0.812 12.816 1.00 94.19 70 ALA A O 1
ATOM 504 N N . GLN A 1 71 ? -5.541 -2.386 12.129 1.00 94.50 71 GLN A N 1
ATOM 505 C CA . GLN A 1 71 ? -4.859 -2.623 13.392 1.00 94.50 71 GLN A CA 1
ATOM 506 C C . GLN A 1 71 ? -3.656 -1.682 13.485 1.00 94.50 71 GLN A C 1
ATOM 508 O O . GLN A 1 71 ? -2.840 -1.619 12.564 1.00 94.50 71 GLN A O 1
ATOM 513 N N . CYS A 1 72 ? -3.527 -0.976 14.604 1.00 93.50 72 CYS A N 1
ATOM 514 C CA . CYS A 1 72 ? -2.336 -0.190 14.902 1.00 93.50 72 CYS A CA 1
ATOM 515 C C . CYS A 1 72 ? -1.274 -1.111 15.507 1.00 93.50 72 CYS A C 1
ATOM 517 O O . CYS A 1 72 ? -1.472 -1.665 16.585 1.00 93.50 72 CYS A O 1
ATOM 519 N N . THR A 1 73 ? -0.155 -1.284 14.810 1.00 91.69 73 THR A N 1
ATOM 520 C CA . THR A 1 73 ? 1.011 -2.025 15.309 1.00 91.69 73 THR A CA 1
ATOM 521 C C . THR A 1 73 ? 2.159 -1.057 15.583 1.00 91.69 73 THR A C 1
ATOM 523 O O . THR A 1 73 ? 2.165 0.056 15.058 1.00 91.69 73 THR A O 1
ATOM 526 N N . ALA A 1 74 ? 3.174 -1.483 16.340 1.00 90.62 74 ALA A N 1
ATOM 527 C CA . ALA A 1 74 ? 4.375 -0.671 16.576 1.00 90.62 74 ALA A CA 1
ATOM 528 C C . ALA A 1 74 ? 5.102 -0.267 15.275 1.00 90.62 74 ALA A C 1
ATOM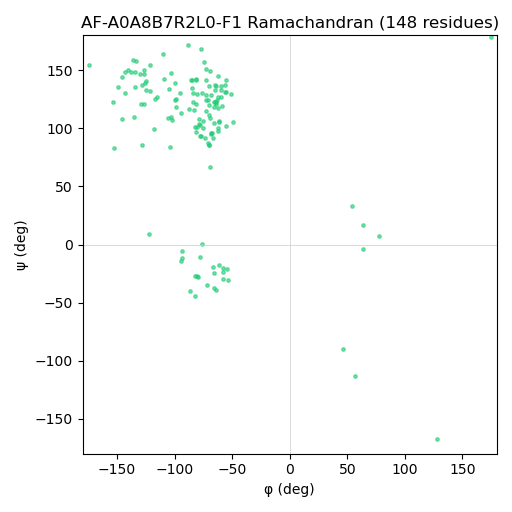 530 O O . ALA A 1 74 ? 5.817 0.729 15.247 1.00 90.62 74 ALA A O 1
ATOM 531 N N . MET A 1 75 ? 4.914 -1.028 14.190 1.00 86.75 75 MET A N 1
ATOM 532 C CA . MET A 1 75 ? 5.515 -0.754 12.882 1.00 86.75 75 MET A CA 1
ATOM 533 C C . MET A 1 75 ? 4.618 0.068 11.945 1.00 86.75 75 MET A C 1
ATOM 535 O O . MET A 1 75 ? 5.065 0.422 10.858 1.00 86.75 75 MET A O 1
ATOM 539 N N . GLY A 1 76 ? 3.374 0.360 12.333 1.00 90.75 76 GLY A N 1
ATOM 540 C CA . GLY A 1 76 ? 2.406 1.075 11.501 1.00 90.75 76 GLY A CA 1
ATOM 541 C C . GLY A 1 76 ? 1.063 0.357 11.376 1.00 90.75 76 GLY A C 1
ATOM 542 O O . GLY A 1 76 ? 0.753 -0.580 12.121 1.00 90.75 76 GLY A O 1
ATOM 543 N N . LEU A 1 77 ? 0.242 0.815 10.432 1.00 92.44 77 LEU A N 1
ATOM 544 C CA . LEU A 1 77 ? -1.082 0.250 10.184 1.00 92.44 77 LEU A CA 1
ATOM 545 C C . LEU A 1 77 ? -0.986 -1.117 9.500 1.00 92.44 77 LEU A C 1
ATOM 547 O O . LEU A 1 77 ? -0.159 -1.346 8.613 1.00 92.44 77 LEU A O 1
ATOM 551 N N . ARG A 1 78 ? -1.877 -2.023 9.902 1.00 90.19 78 ARG A N 1
ATOM 552 C CA . ARG A 1 78 ? -2.022 -3.356 9.321 1.00 90.19 78 ARG A CA 1
ATOM 553 C C . ARG A 1 78 ? -3.489 -3.677 9.075 1.00 90.19 78 ARG A C 1
ATOM 555 O O . ARG A 1 78 ? -4.316 -3.482 9.957 1.00 90.19 78 ARG A O 1
ATOM 562 N N . SER A 1 79 ? -3.816 -4.242 7.921 1.00 89.75 79 SER A N 1
ATOM 563 C CA . SER A 1 79 ? -5.142 -4.804 7.652 1.00 89.75 79 SER A CA 1
ATOM 564 C C . SER A 1 79 ? -4.983 -6.159 6.973 1.00 89.75 79 SER A C 1
ATOM 566 O O . SER A 1 79 ? -4.474 -6.243 5.859 1.00 89.75 79 SER A O 1
ATOM 568 N N . GLY A 1 80 ? -5.317 -7.238 7.688 1.00 87.62 80 GLY A N 1
ATOM 569 C CA . GLY A 1 80 ? -5.028 -8.606 7.246 1.00 87.62 80 GLY A CA 1
ATOM 570 C C . GLY A 1 80 ? -3.532 -8.816 6.985 1.00 87.62 80 GLY A C 1
ATOM 571 O O . GLY A 1 80 ? -2.706 -8.755 7.910 1.00 87.62 80 GLY A O 1
ATOM 572 N N . TYR A 1 81 ? -3.187 -9.033 5.718 1.00 85.50 81 TYR A N 1
ATOM 573 C CA . TYR A 1 81 ? -1.811 -9.192 5.248 1.00 85.50 81 TYR A CA 1
ATOM 574 C C . TYR A 1 81 ? -1.163 -7.897 4.738 1.00 85.50 81 TYR A C 1
ATOM 576 O O . TYR A 1 81 ? 0.065 -7.830 4.647 1.00 85.50 81 TYR A O 1
ATOM 584 N N . LEU A 1 82 ? -1.946 -6.843 4.483 1.00 87.62 82 LEU A N 1
ATOM 585 C CA . LEU A 1 82 ? -1.418 -5.527 4.131 1.00 87.62 82 LEU A CA 1
ATOM 586 C C . LEU A 1 82 ? -0.766 -4.888 5.358 1.00 87.62 82 LEU A C 1
ATOM 588 O O . LEU A 1 82 ? -1.398 -4.728 6.404 1.00 87.62 82 LEU A O 1
ATOM 592 N N . ARG A 1 83 ? 0.502 -4.504 5.221 1.00 88.50 83 ARG A N 1
ATOM 593 C CA . ARG A 1 83 ? 1.282 -3.799 6.245 1.00 88.50 83 ARG A CA 1
ATOM 594 C C . ARG A 1 83 ? 1.844 -2.522 5.647 1.00 88.50 83 ARG A C 1
ATOM 596 O O . ARG A 1 83 ? 2.322 -2.552 4.515 1.00 88.50 83 ARG A O 1
ATOM 603 N N . ASP A 1 84 ? 1.813 -1.434 6.404 1.00 90.44 84 ASP A N 1
ATOM 604 C CA . ASP A 1 84 ? 2.338 -0.154 5.937 1.00 90.44 84 ASP A CA 1
ATOM 605 C C . ASP A 1 84 ? 3.849 -0.238 5.642 1.00 90.44 84 ASP A C 1
ATOM 607 O O . ASP A 1 84 ? 4.644 -0.683 6.473 1.00 90.44 84 ASP A O 1
ATOM 611 N N . ARG A 1 85 ? 4.233 0.173 4.429 1.00 88.62 85 ARG A N 1
ATOM 612 C CA . ARG A 1 85 ? 5.608 0.291 3.907 1.00 88.62 85 ARG A CA 1
ATOM 613 C C . ARG A 1 85 ? 6.459 -0.976 4.018 1.00 88.62 85 ARG A C 1
ATOM 615 O O . ARG A 1 85 ? 7.674 -0.898 4.216 1.00 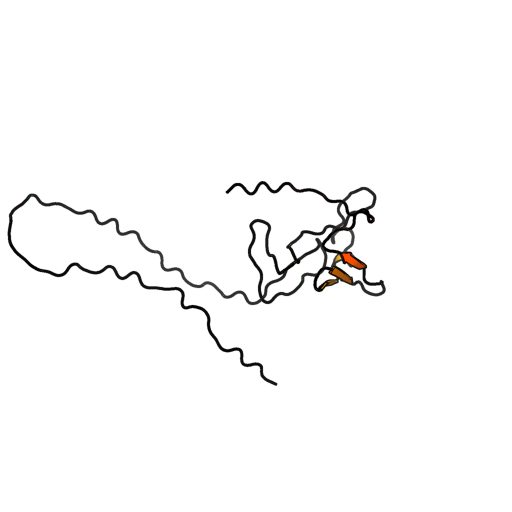88.62 85 ARG A O 1
ATOM 622 N N . PHE A 1 86 ? 5.838 -2.143 3.894 1.00 86.62 86 PHE A N 1
ATOM 623 C CA . PHE A 1 86 ? 6.536 -3.422 4.020 1.00 86.62 86 PHE A CA 1
ATOM 624 C C . PHE A 1 86 ? 7.287 -3.827 2.745 1.00 86.62 86 PHE A C 1
ATOM 626 O O . PHE A 1 86 ? 8.305 -4.514 2.826 1.00 86.62 86 PHE A O 1
ATOM 633 N N . TRP A 1 87 ? 6.820 -3.368 1.583 1.00 86.06 87 TRP A N 1
ATOM 634 C CA . TRP A 1 87 ? 7.415 -3.665 0.283 1.00 86.06 87 TRP A CA 1
ATOM 635 C C . TRP A 1 87 ? 8.233 -2.492 -0.257 1.00 86.06 87 TRP A C 1
ATOM 637 O O . TRP A 1 87 ? 7.928 -1.319 -0.017 1.00 86.06 87 TRP A O 1
ATOM 647 N N . LEU A 1 88 ? 9.286 -2.826 -1.002 1.00 87.94 88 LEU A N 1
ATOM 648 C CA . LEU A 1 88 ? 10.212 -1.865 -1.582 1.00 87.94 88 LEU A CA 1
ATOM 649 C C . LEU A 1 88 ? 10.662 -2.320 -2.966 1.00 87.94 88 LEU A C 1
ATOM 651 O O . LEU A 1 88 ? 11.137 -3.446 -3.110 1.00 87.94 88 LEU A O 1
ATOM 655 N N . VAL A 1 89 ? 10.581 -1.421 -3.942 1.00 86.19 89 VAL A N 1
ATOM 656 C CA . VAL A 1 89 ? 11.174 -1.632 -5.262 1.00 86.19 89 VAL A CA 1
ATOM 657 C C . VAL A 1 89 ? 12.667 -1.313 -5.192 1.00 86.19 89 VAL A C 1
ATOM 659 O O . VAL A 1 89 ? 13.082 -0.271 -4.672 1.00 86.19 89 VAL A O 1
ATOM 662 N N . ILE A 1 90 ? 13.487 -2.237 -5.689 1.00 87.81 90 ILE A N 1
ATOM 663 C CA . ILE A 1 90 ? 14.936 -2.072 -5.788 1.00 87.81 90 ILE A CA 1
ATOM 664 C C . ILE A 1 90 ? 15.395 -2.330 -7.218 1.00 87.81 90 ILE A C 1
ATOM 666 O O . ILE A 1 90 ? 14.849 -3.185 -7.909 1.00 87.81 90 ILE A O 1
ATOM 670 N N . ASN A 1 91 ? 16.426 -1.604 -7.632 1.00 86.69 91 ASN A N 1
ATOM 671 C CA . ASN A 1 91 ? 17.124 -1.857 -8.886 1.00 86.69 91 ASN A CA 1
ATOM 672 C C . ASN A 1 91 ? 18.066 -3.059 -8.753 1.00 86.69 91 ASN A C 1
ATOM 674 O O . ASN A 1 91 ? 18.415 -3.470 -7.646 1.00 86.69 91 ASN A O 1
ATOM 678 N N . GLU A 1 92 ? 18.581 -3.544 -9.882 1.00 86.69 92 GLU A N 1
ATOM 679 C CA . GLU A 1 92 ? 19.573 -4.632 -9.953 1.00 86.69 92 GLU A CA 1
ATOM 680 C C . GLU A 1 92 ? 20.822 -4.364 -9.097 1.00 86.69 92 GLU A C 1
ATOM 682 O O . GLU A 1 92 ? 21.415 -5.273 -8.527 1.00 86.69 92 GLU A O 1
ATOM 687 N N . LYS A 1 93 ? 21.186 -3.086 -8.936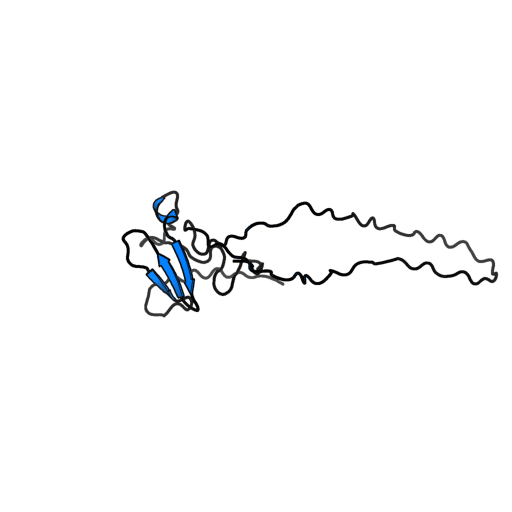 1.00 86.19 93 LYS A N 1
ATOM 688 C CA . LYS A 1 93 ? 22.304 -2.632 -8.091 1.00 86.19 93 LYS A CA 1
ATOM 689 C C . LYS A 1 93 ? 21.992 -2.654 -6.583 1.00 86.19 93 LYS A C 1
ATOM 691 O O . LYS A 1 93 ? 22.822 -2.228 -5.788 1.00 86.19 93 LYS A O 1
ATOM 696 N N . GLY A 1 94 ? 20.789 -3.066 -6.176 1.00 83.88 94 GLY A N 1
ATOM 697 C CA . GLY A 1 94 ? 20.328 -3.069 -4.780 1.00 83.88 94 GLY A CA 1
ATOM 698 C C . GLY A 1 94 ? 19.907 -1.698 -4.234 1.00 83.88 94 GLY A C 1
ATOM 699 O O . GLY A 1 94 ? 19.620 -1.565 -3.040 1.00 83.88 94 GLY A O 1
ATOM 700 N N . ASN A 1 95 ? 19.855 -0.679 -5.094 1.00 87.44 95 ASN A N 1
ATOM 701 C CA . ASN A 1 95 ? 19.437 0.671 -4.729 1.00 87.44 95 ASN A CA 1
ATOM 702 C C . ASN A 1 95 ? 17.914 0.781 -4.695 1.00 87.44 95 ASN A C 1
ATOM 704 O O . ASN A 1 95 ? 17.228 0.221 -5.546 1.00 87.44 95 ASN A O 1
ATOM 708 N N . MET A 1 96 ? 17.401 1.537 -3.728 1.00 86.50 96 MET A N 1
ATOM 709 C CA . MET A 1 96 ? 15.976 1.831 -3.604 1.00 86.50 96 MET A CA 1
ATOM 710 C C . MET A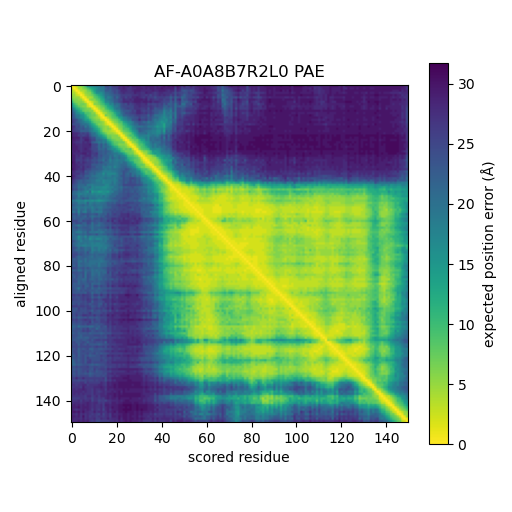 1 96 ? 15.511 2.730 -4.747 1.00 86.50 96 MET A C 1
ATOM 712 O O . MET A 1 96 ? 16.082 3.805 -4.943 1.00 86.50 96 MET A O 1
ATOM 716 N N . VAL A 1 97 ? 14.442 2.310 -5.418 1.00 85.81 97 VAL A N 1
ATOM 717 C CA . VAL A 1 97 ? 13.695 3.154 -6.350 1.00 85.81 97 VAL A CA 1
ATOM 718 C C . VAL A 1 97 ? 12.665 3.947 -5.559 1.00 85.81 97 VAL A C 1
ATOM 720 O O . VAL A 1 97 ? 12.124 3.472 -4.557 1.00 85.81 97 VAL A O 1
ATOM 723 N N . THR A 1 98 ? 12.465 5.201 -5.945 1.00 87.31 98 THR A N 1
ATOM 724 C CA . THR A 1 98 ? 11.424 6.046 -5.357 1.00 87.31 98 THR A CA 1
ATOM 725 C C . THR A 1 98 ? 10.698 6.807 -6.446 1.00 87.31 98 THR A C 1
ATOM 727 O O . THR A 1 98 ? 11.288 7.117 -7.480 1.00 87.31 98 THR A O 1
ATOM 730 N N . ALA A 1 99 ? 9.484 7.255 -6.136 1.00 85.38 99 ALA A N 1
ATOM 731 C CA . ALA A 1 99 ? 8.695 8.126 -7.005 1.00 85.38 99 ALA A CA 1
ATOM 732 C C . ALA A 1 99 ? 9.416 9.418 -7.448 1.00 85.38 99 ALA A C 1
ATOM 734 O O . ALA A 1 99 ? 9.030 10.009 -8.447 1.00 85.38 99 ALA A O 1
ATOM 735 N N . HIS A 1 100 ? 10.454 9.884 -6.739 1.00 86.62 100 HIS A N 1
ATOM 736 C CA . HIS A 1 100 ? 11.253 11.025 -7.209 1.00 86.62 100 HIS A CA 1
ATOM 737 C C . HIS A 1 100 ? 12.135 10.671 -8.412 1.00 86.62 100 HIS A C 1
ATOM 739 O O . HIS A 1 100 ? 12.372 11.521 -9.261 1.00 86.62 100 HIS A O 1
ATOM 745 N N . GLN A 1 101 ? 12.643 9.438 -8.457 1.00 87.25 101 GLN A N 1
ATOM 746 C CA . GLN A 1 101 ? 13.454 8.928 -9.564 1.00 87.25 101 GLN A CA 1
ATOM 747 C C . GLN A 1 101 ? 12.550 8.460 -10.703 1.00 87.25 101 GLN A C 1
ATOM 749 O O . GLN A 1 101 ? 12.785 8.805 -11.853 1.00 87.25 101 GLN A O 1
ATOM 754 N N . GLU A 1 102 ? 11.488 7.729 -10.359 1.00 85.06 102 GLU A N 1
ATOM 755 C CA . GLU A 1 102 ? 10.523 7.174 -11.304 1.00 85.06 102 GLU A CA 1
ATOM 756 C C . GLU A 1 102 ? 9.095 7.559 -10.886 1.00 85.06 102 GLU A C 1
ATOM 758 O O . GLU A 1 102 ? 8.404 6.780 -10.224 1.00 85.06 102 GLU A O 1
ATOM 763 N N . PRO A 1 103 ? 8.590 8.745 -11.281 1.00 86.50 103 PRO A N 1
ATOM 764 C CA . PRO A 1 103 ? 7.245 9.211 -10.913 1.00 86.50 103 PRO A CA 1
ATOM 765 C C . PRO A 1 103 ? 6.115 8.270 -11.344 1.00 86.50 103 PRO A C 1
ATOM 767 O O . PRO A 1 103 ? 5.018 8.299 -10.787 1.00 86.50 103 PRO A O 1
ATOM 770 N N . ARG A 1 104 ? 6.388 7.402 -12.324 1.00 85.44 104 ARG A N 1
ATOM 771 C CA . ARG A 1 104 ? 5.454 6.384 -12.818 1.00 85.44 104 ARG A CA 1
ATOM 772 C C . ARG A 1 104 ? 5.156 5.297 -11.781 1.00 85.44 104 ARG A C 1
ATOM 774 O O . ARG A 1 104 ? 4.111 4.663 -11.892 1.00 85.44 104 ARG A O 1
ATOM 781 N N . GLU A 1 105 ? 5.997 5.124 -10.758 1.00 83.00 105 GLU A N 1
ATOM 782 C CA . GLU A 1 105 ? 5.774 4.180 -9.649 1.00 83.00 105 GLU A CA 1
ATOM 783 C C . GLU A 1 105 ? 4.456 4.468 -8.902 1.00 83.00 105 GLU A C 1
ATOM 785 O O . GLU A 1 105 ? 3.771 3.553 -8.450 1.00 83.00 105 GLU A O 1
ATOM 790 N N . VAL A 1 106 ? 4.024 5.734 -8.871 1.00 84.62 106 VAL A N 1
ATOM 791 C CA . VAL A 1 106 ? 2.770 6.162 -8.226 1.00 84.62 106 VAL A CA 1
ATOM 792 C C . VAL A 1 106 ? 1.527 5.593 -8.924 1.00 84.62 106 VAL A C 1
ATOM 794 O O . VAL A 1 106 ? 0.474 5.447 -8.301 1.00 84.62 106 VAL A O 1
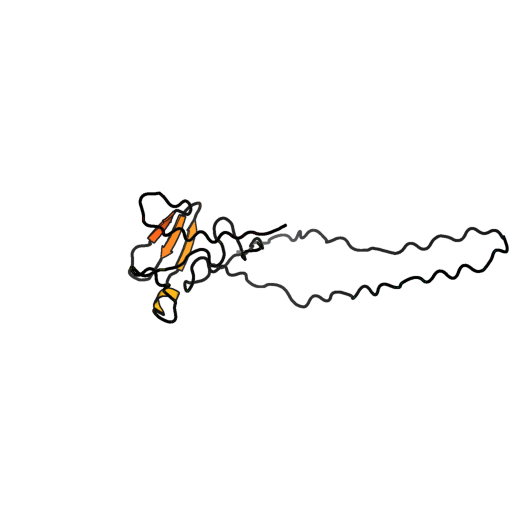ATOM 797 N N . LEU A 1 107 ? 1.631 5.248 -10.211 1.00 86.56 107 LEU A N 1
ATOM 798 C CA . LEU A 1 107 ? 0.526 4.677 -10.988 1.00 86.56 107 LEU A CA 1
ATOM 799 C C . LEU A 1 107 ? 0.307 3.191 -10.696 1.00 86.56 107 LEU A C 1
ATOM 801 O O . LEU A 1 107 ? -0.709 2.634 -11.116 1.00 86.56 107 LEU A O 1
ATOM 805 N N . ILE A 1 108 ? 1.237 2.555 -9.983 1.00 88.44 108 ILE A N 1
ATOM 806 C CA . ILE A 1 108 ? 1.133 1.149 -9.625 1.00 88.44 108 ILE A CA 1
ATOM 807 C C . ILE A 1 108 ? 0.070 1.011 -8.537 1.00 88.44 108 ILE A C 1
ATOM 809 O O . ILE A 1 108 ? 0.194 1.528 -7.421 1.00 88.44 108 ILE A O 1
ATOM 813 N N . SER A 1 109 ? -1.005 0.320 -8.898 1.00 88.69 109 SER A N 1
ATOM 814 C CA . SER A 1 109 ? -2.093 -0.042 -8.005 1.00 88.69 109 SER A CA 1
ATOM 815 C C . SER A 1 109 ? -1.763 -1.329 -7.259 1.00 88.69 109 SER A C 1
ATOM 817 O O . SER A 1 109 ? -1.168 -2.252 -7.810 1.00 88.69 109 SER A O 1
ATOM 819 N N . LEU A 1 110 ? -2.145 -1.361 -5.988 1.00 88.50 110 LEU A N 1
ATOM 820 C CA . LEU A 1 110 ? -1.943 -2.485 -5.089 1.00 88.50 110 LEU A CA 1
ATOM 821 C C . LEU A 1 110 ? -3.302 -3.016 -4.662 1.00 88.50 110 LEU A C 1
ATOM 823 O O . LEU A 1 110 ? -4.109 -2.272 -4.102 1.00 88.50 110 LEU A O 1
ATOM 827 N N . THR A 1 111 ? -3.530 -4.303 -4.870 1.00 86.12 111 THR A N 1
ATOM 828 C CA . THR A 1 111 ? -4.656 -5.025 -4.275 1.00 86.12 111 THR A CA 1
ATOM 829 C C . THR A 1 111 ? -4.131 -6.251 -3.541 1.00 86.12 111 THR A C 1
ATOM 831 O O . THR A 1 111 ? -3.069 -6.782 -3.856 1.00 86.12 111 THR A O 1
ATOM 834 N N . CYS A 1 112 ? -4.827 -6.663 -2.487 1.00 81.56 112 CYS A N 1
ATOM 835 C CA . CYS A 1 112 ? -4.473 -7.845 -1.712 1.00 81.56 112 CYS A CA 1
ATOM 836 C C . CYS A 1 112 ? -5.698 -8.740 -1.652 1.00 81.56 112 CYS A C 1
ATOM 838 O O . CYS A 1 112 ? -6.740 -8.310 -1.152 1.00 81.56 112 CYS A O 1
ATOM 840 N N . GLU A 1 113 ? -5.559 -9.963 -2.142 1.00 80.25 113 GLU A N 1
ATOM 841 C CA . GLU A 1 113 ? -6.629 -10.950 -2.173 1.00 80.25 113 GLU A CA 1
ATOM 842 C C . GLU A 1 113 ? -6.119 -12.251 -1.559 1.00 80.25 113 GLU A C 1
ATOM 844 O O . GLU A 1 113 ? -5.115 -12.799 -2.009 1.00 80.25 113 GLU A O 1
ATOM 849 N N . CYS A 1 114 ? -6.794 -12.695 -0.494 1.00 69.38 114 CYS A N 1
ATOM 850 C CA . CYS A 1 114 ? -6.447 -13.853 0.333 1.00 69.38 114 CYS A CA 1
ATOM 851 C C . CYS A 1 114 ? -4.957 -13.899 0.709 1.00 69.38 114 CYS A C 1
ATOM 853 O O . CYS A 1 114 ? -4.599 -13.285 1.705 1.00 69.38 114 CYS A O 1
ATOM 855 N N . ASP A 1 115 ? -4.100 -14.533 -0.094 1.00 74.88 115 ASP A N 1
ATOM 856 C CA . ASP A 1 115 ? -2.675 -14.755 0.200 1.00 74.88 115 ASP A CA 1
ATOM 857 C C . ASP A 1 115 ? -1.711 -14.179 -0.861 1.00 74.88 115 ASP A C 1
ATOM 859 O O . ASP A 1 115 ? -0.496 -14.413 -0.811 1.00 74.88 115 ASP A O 1
ATOM 863 N N . ALA A 1 116 ? -2.222 -13.390 -1.812 1.00 79.69 116 ALA A N 1
ATOM 864 C CA . ALA A 1 116 ? -1.424 -12.746 -2.852 1.00 79.69 116 ALA A CA 1
ATOM 865 C C . ALA A 1 116 ? -1.627 -11.225 -2.883 1.00 79.69 116 ALA A C 1
ATOM 867 O O . ALA A 1 116 ? -2.730 -10.698 -2.720 1.00 79.69 116 ALA A O 1
ATOM 868 N N . LEU A 1 117 ? -0.525 -10.515 -3.111 1.00 85.62 117 LEU A N 1
ATOM 869 C CA . LEU A 1 117 ? -0.496 -9.090 -3.394 1.00 85.62 117 LEU A CA 1
ATOM 870 C C . LEU A 1 117 ? -0.379 -8.901 -4.908 1.00 85.62 117 LEU A C 1
ATOM 872 O O . LEU A 1 117 ? 0.614 -9.302 -5.510 1.00 85.62 117 LEU A O 1
ATOM 876 N N . THR A 1 118 ? -1.371 -8.270 -5.517 1.00 88.31 118 THR A N 1
ATOM 877 C CA . THR A 1 118 ? -1.392 -7.988 -6.951 1.00 88.31 118 THR A CA 1
ATOM 878 C C . THR A 1 118 ? -0.951 -6.551 -7.190 1.00 88.31 118 THR A C 1
ATOM 880 O O . THR A 1 118 ? -1.509 -5.607 -6.624 1.00 88.31 118 THR A O 1
ATOM 883 N N . LEU A 1 119 ? 0.069 -6.390 -8.028 1.00 88.44 119 LEU A N 1
ATOM 884 C CA . LEU A 1 119 ? 0.552 -5.106 -8.518 1.00 88.44 119 LEU A CA 1
ATOM 885 C C . LEU A 1 119 ? 0.061 -4.912 -9.951 1.00 88.44 119 LEU A C 1
ATOM 887 O O . LEU A 1 119 ? 0.536 -5.588 -10.864 1.00 88.44 119 LEU A O 1
ATOM 891 N N . GLY A 1 120 ? -0.871 -3.984 -10.138 1.00 88.50 120 GLY A N 1
ATOM 892 C CA . GLY A 1 120 ? -1.404 -3.631 -11.451 1.00 88.50 120 GLY A CA 1
ATOM 893 C C . GLY A 1 120 ? -0.852 -2.296 -11.933 1.00 88.50 120 GLY A C 1
ATOM 894 O O . GLY A 1 120 ? -0.856 -1.313 -11.185 1.00 88.50 120 GLY A O 1
ATOM 895 N N . ALA A 1 121 ? -0.414 -2.238 -13.188 1.00 88.25 121 ALA A N 1
ATOM 896 C CA . ALA A 1 121 ? 0.031 -1.014 -13.849 1.00 88.25 121 ALA A CA 1
ATOM 897 C C . ALA A 1 121 ? -0.571 -0.927 -15.257 1.00 88.25 121 ALA A C 1
ATOM 899 O O . ALA A 1 121 ? -0.806 -1.939 -15.913 1.00 88.25 121 ALA A O 1
ATOM 900 N N . ALA A 1 122 ? -0.821 0.293 -15.737 1.00 85.44 122 ALA A N 1
ATOM 901 C CA . ALA A 1 122 ? -1.410 0.490 -17.058 1.00 85.44 122 ALA A CA 1
ATOM 902 C C . ALA A 1 122 ? -0.522 -0.124 -18.156 1.00 85.44 122 ALA A C 1
ATOM 904 O O . ALA A 1 122 ? 0.684 0.128 -18.193 1.00 85.44 122 ALA A O 1
ATOM 905 N N . TYR A 1 123 ? -1.140 -0.885 -19.065 1.00 84.06 123 TYR A N 1
ATOM 906 C CA . TYR A 1 123 ? -0.485 -1.543 -20.207 1.00 84.06 123 TYR A CA 1
ATOM 907 C C . TYR A 1 123 ? 0.562 -2.606 -19.833 1.00 84.06 123 TYR A C 1
ATOM 909 O O . TYR A 1 123 ? 1.366 -2.998 -20.678 1.00 84.06 123 TYR A O 1
ATOM 917 N N . MET A 1 124 ? 0.554 -3.090 -18.589 1.00 87.12 124 MET A N 1
ATOM 918 C CA . MET A 1 124 ? 1.393 -4.198 -18.138 1.00 87.12 124 MET A CA 1
ATOM 919 C C . MET A 1 124 ? 0.534 -5.335 -17.599 1.00 87.12 124 MET A C 1
ATOM 921 O O . MET A 1 124 ? -0.591 -5.128 -17.151 1.00 87.12 124 MET A O 1
ATOM 925 N N . LYS A 1 125 ? 1.075 -6.554 -17.654 1.00 86.69 125 LYS A N 1
ATOM 926 C CA . LYS A 1 125 ? 0.461 -7.706 -16.999 1.00 86.69 125 LYS A CA 1
ATOM 927 C C . LYS A 1 125 ? 0.601 -7.549 -15.488 1.00 86.69 125 LYS A C 1
ATOM 929 O O . LYS A 1 125 ? 1.687 -7.222 -15.011 1.00 86.69 125 LYS A O 1
ATOM 934 N N . ASP A 1 126 ? -0.475 -7.837 -14.767 1.00 88.25 126 ASP A N 1
ATOM 935 C CA . ASP A 1 126 ? -0.480 -7.808 -13.310 1.00 88.25 126 ASP A CA 1
ATOM 936 C C . ASP A 1 126 ? 0.601 -8.729 -12.735 1.00 88.25 126 ASP A C 1
ATOM 938 O O . ASP A 1 126 ? 0.736 -9.899 -13.122 1.00 88.25 126 ASP A O 1
ATOM 942 N N . LEU A 1 127 ? 1.379 -8.186 -11.801 1.00 86.56 127 LEU A N 1
ATOM 943 C CA . LEU A 1 127 ? 2.415 -8.922 -11.096 1.00 86.56 127 LEU A CA 1
ATOM 944 C C . LEU A 1 127 ? 1.847 -9.449 -9.778 1.00 86.56 127 LEU A C 1
ATOM 946 O O . LEU A 1 127 ? 1.544 -8.684 -8.864 1.00 86.56 127 LEU A O 1
ATOM 950 N N . LEU A 1 128 ? 1.727 -10.772 -9.686 1.00 86.31 128 LEU A N 1
ATOM 951 C CA . LEU A 1 128 ? 1.285 -11.468 -8.483 1.00 86.31 128 LEU A CA 1
ATOM 952 C C . LEU A 1 128 ? 2.485 -11.755 -7.580 1.00 86.31 128 LEU A C 1
ATOM 954 O O . LEU A 1 128 ? 3.391 -12.511 -7.938 1.00 86.31 128 LEU A O 1
ATOM 958 N N . LEU A 1 129 ? 2.475 -11.156 -6.396 1.00 81.56 129 LEU A N 1
ATOM 959 C CA . LEU A 1 129 ? 3.458 -11.374 -5.351 1.00 81.56 129 LEU A CA 1
ATOM 960 C C . LEU A 1 129 ? 2.827 -12.224 -4.242 1.00 81.56 129 LEU A C 1
ATOM 962 O O . LEU A 1 129 ? 1.977 -11.727 -3.502 1.00 81.56 129 LEU A O 1
ATOM 966 N N . PRO A 1 130 ? 3.224 -13.495 -4.088 1.00 78.62 130 PRO A N 1
ATOM 967 C CA . PRO A 1 130 ? 2.762 -14.295 -2.963 1.00 78.62 130 PRO A CA 1
ATOM 968 C C . PRO A 1 130 ? 3.290 -13.692 -1.656 1.00 78.62 130 PRO A C 1
ATOM 970 O O . PRO A 1 130 ? 4.468 -13.331 -1.543 1.00 78.62 130 PRO A O 1
ATOM 973 N N . ILE A 1 131 ? 2.404 -13.555 -0.668 1.00 73.69 131 ILE A N 1
ATOM 974 C CA . ILE A 1 131 ? 2.736 -12.969 0.640 1.00 73.69 131 ILE A CA 1
ATOM 975 C C . ILE A 1 131 ? 3.737 -13.870 1.370 1.00 73.69 131 ILE A C 1
ATOM 977 O O . ILE A 1 131 ? 4.693 -13.395 1.994 1.00 73.69 131 ILE A O 1
ATOM 981 N N . GLU A 1 132 ? 3.561 -15.180 1.219 1.00 67.38 132 GLU A N 1
ATOM 982 C CA . GLU A 1 132 ? 4.578 -16.172 1.523 1.00 67.38 132 GLU A CA 1
ATOM 983 C C . GLU A 1 132 ? 5.535 -16.286 0.341 1.00 67.38 132 GLU A C 1
ATOM 985 O O . GLU A 1 132 ? 5.245 -16.900 -0.680 1.00 67.38 132 GLU A O 1
ATOM 990 N N . THR A 1 133 ? 6.697 -15.653 0.460 1.00 59.69 133 THR A N 1
ATOM 991 C CA . THR A 1 133 ? 7.707 -15.665 -0.601 1.00 59.69 133 THR A CA 1
ATOM 992 C C . THR A 1 133 ? 8.186 -17.106 -0.864 1.00 59.69 133 THR A C 1
ATOM 994 O O . THR A 1 133 ? 8.809 -17.681 0.041 1.00 59.69 133 THR A O 1
ATOM 997 N N . PRO A 1 134 ? 7.980 -17.682 -2.061 1.00 53.06 134 PRO A N 1
ATOM 998 C CA . PRO A 1 134 ? 8.584 -18.954 -2.425 1.00 53.06 134 PRO A CA 1
ATOM 999 C C . PRO A 1 134 ? 10.094 -18.769 -2.604 1.00 53.06 134 PRO A C 1
ATOM 1001 O O . PRO A 1 134 ? 10.563 -17.705 -3.010 1.00 53.06 134 PRO A O 1
ATOM 1004 N N . THR A 1 135 ? 10.863 -19.818 -2.320 1.00 53.31 135 THR A N 1
ATOM 1005 C CA . THR A 1 135 ? 12.337 -19.829 -2.394 1.00 53.31 135 THR A CA 1
ATOM 1006 C C . THR A 1 135 ? 12.880 -19.553 -3.807 1.00 53.31 135 THR A C 1
ATOM 1008 O O . THR A 1 135 ? 14.042 -19.197 -3.959 1.00 53.31 135 THR A O 1
ATOM 1011 N N . THR A 1 136 ? 12.045 -19.696 -4.839 1.00 47.69 136 THR A N 1
ATOM 1012 C CA . THR A 1 136 ? 12.449 -19.726 -6.253 1.00 47.69 136 THR A CA 1
ATOM 1013 C C . THR A 1 136 ? 12.660 -18.347 -6.889 1.00 47.69 136 THR A C 1
ATOM 1015 O O . THR A 1 136 ? 13.459 -18.226 -7.811 1.00 47.69 136 THR A O 1
ATOM 1018 N N . ASN A 1 137 ? 11.989 -17.295 -6.405 1.00 56.56 137 ASN A N 1
ATOM 1019 C CA . A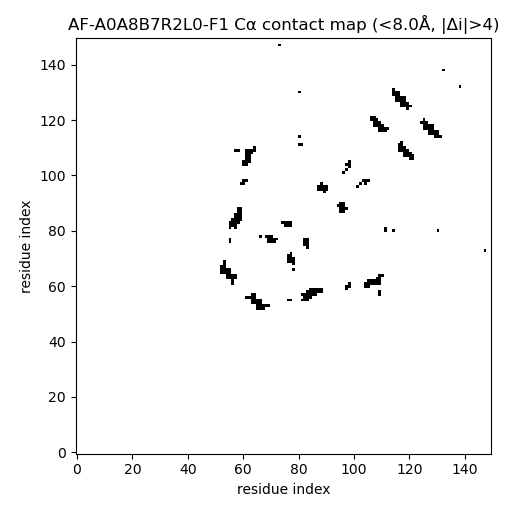SN A 1 137 ? 12.165 -15.934 -6.924 1.00 56.56 137 ASN A CA 1
ATOM 1020 C C . ASN A 1 137 ? 13.097 -15.149 -5.996 1.00 56.56 137 ASN A C 1
ATOM 1022 O O . ASN A 1 137 ? 12.961 -15.245 -4.776 1.00 56.56 137 ASN A O 1
ATOM 1026 N N . ALA A 1 138 ? 14.009 -14.344 -6.554 1.00 59.69 138 ALA A N 1
ATOM 1027 C CA . ALA A 1 138 ? 14.947 -13.512 -5.794 1.00 59.69 138 ALA A CA 1
ATOM 1028 C C . ALA A 1 138 ? 14.230 -12.350 -5.073 1.00 59.69 138 ALA A C 1
ATOM 1030 O O . ALA A 1 138 ? 14.409 -11.175 -5.385 1.00 59.69 138 ALA A O 1
ATOM 1031 N N . VAL A 1 139 ? 13.390 -12.668 -4.088 1.00 63.16 139 VAL A N 1
ATOM 1032 C CA . VAL A 1 139 ? 12.843 -11.687 -3.158 1.00 63.16 139 VAL A CA 1
ATOM 1033 C C . VAL A 1 139 ? 13.924 -11.391 -2.131 1.00 63.16 139 VAL A C 1
ATOM 1035 O O . VAL A 1 139 ? 14.231 -12.208 -1.259 1.00 63.16 139 VAL A O 1
ATOM 1038 N N . PHE A 1 140 ? 14.508 -10.199 -2.222 1.00 64.31 140 PHE A N 1
ATOM 1039 C CA . PHE A 1 140 ? 15.495 -9.744 -1.255 1.00 64.31 140 PHE A CA 1
ATOM 1040 C C . PHE A 1 140 ? 14.828 -9.501 0.102 1.00 64.31 140 PHE A C 1
ATOM 1042 O O . PHE A 1 140 ? 14.293 -8.428 0.389 1.00 64.31 140 PHE A O 1
ATOM 1049 N N . LYS A 1 141 ? 14.885 -10.507 0.981 1.00 63.00 141 LYS A N 1
ATOM 1050 C CA . LYS A 1 141 ? 14.459 -10.380 2.378 1.00 63.00 141 LYS A CA 1
ATOM 1051 C C . LYS A 1 141 ? 15.451 -9.510 3.139 1.00 63.00 141 LYS A C 1
ATOM 1053 O O . LYS A 1 141 ? 16.369 -10.006 3.793 1.00 63.00 141 LYS A O 1
ATOM 1058 N N . ARG A 1 142 ? 15.242 -8.195 3.122 1.00 56.38 142 ARG A N 1
ATOM 1059 C CA . ARG A 1 142 ? 15.946 -7.302 4.044 1.00 56.38 142 ARG A CA 1
ATOM 1060 C C . ARG A 1 142 ? 15.343 -7.486 5.439 1.00 56.38 142 ARG A C 1
ATOM 1062 O O . ARG A 1 142 ? 14.366 -6.833 5.796 1.00 56.38 142 ARG A O 1
ATOM 1069 N N . ARG A 1 143 ? 15.914 -8.397 6.237 1.00 53.84 143 ARG A N 1
ATOM 1070 C CA . ARG A 1 143 ? 15.546 -8.567 7.651 1.00 53.84 143 ARG A CA 1
ATOM 1071 C C . ARG A 1 143 ? 15.868 -7.276 8.406 1.00 53.84 143 ARG A C 1
ATOM 1073 O O . ARG A 1 143 ? 16.999 -7.073 8.837 1.00 53.84 143 ARG A O 1
ATOM 1080 N N . ARG A 1 144 ? 14.875 -6.409 8.612 1.00 46.84 144 ARG A N 1
ATOM 1081 C CA . ARG A 1 144 ? 14.940 -5.447 9.714 1.00 46.84 144 ARG A CA 1
ATOM 1082 C C . ARG A 1 144 ? 14.567 -6.214 10.974 1.00 46.84 144 ARG A C 1
ATOM 1084 O O . ARG A 1 144 ? 13.408 -6.563 11.173 1.00 46.84 144 ARG A O 1
ATOM 1091 N N . ARG A 1 145 ? 15.566 -6.549 11.789 1.00 36.19 145 ARG A N 1
ATOM 1092 C CA . ARG A 1 145 ? 15.340 -7.052 13.145 1.00 36.19 145 ARG A CA 1
ATOM 1093 C C . ARG A 1 145 ? 14.736 -5.895 13.943 1.00 36.19 145 ARG A C 1
ATOM 1095 O O . ARG A 1 145 ? 15.464 -5.061 14.462 1.00 36.19 145 ARG A O 1
ATOM 1102 N N . CYS A 1 146 ? 13.413 -5.799 13.976 1.00 36.31 146 CYS A N 1
ATOM 1103 C CA . CYS A 1 146 ? 12.727 -4.932 14.922 1.00 36.31 146 CYS A CA 1
ATOM 1104 C C . CYS A 1 146 ? 12.739 -5.650 16.272 1.00 36.31 146 CYS A C 1
ATOM 1106 O O . CYS A 1 146 ? 11.892 -6.498 16.536 1.00 36.31 146 CYS A O 1
ATOM 1108 N N . SER A 1 147 ? 13.736 -5.355 17.105 1.00 41.72 147 SER A N 1
ATOM 1109 C CA . SER A 1 147 ? 13.665 -5.629 18.538 1.00 41.72 147 SER A CA 1
ATOM 1110 C C . SER A 1 147 ? 12.643 -4.665 19.135 1.00 41.72 147 SER A C 1
ATOM 1112 O O . SER A 1 147 ? 12.988 -3.559 19.543 1.00 41.72 147 SER A O 1
ATOM 1114 N N . VAL A 1 148 ? 11.366 -5.041 19.102 1.00 43.00 148 VAL A N 1
ATOM 1115 C CA . VAL A 1 148 ? 10.352 -4.369 19.915 1.00 43.00 148 VAL A CA 1
ATOM 1116 C C . VAL A 1 148 ? 10.559 -4.903 21.328 1.00 43.00 148 VAL A C 1
ATOM 1118 O O . VAL A 1 148 ? 10.125 -6.008 21.640 1.00 43.00 148 VAL A O 1
ATOM 1121 N N . GLY A 1 149 ? 11.349 -4.178 22.122 1.00 37.97 149 GLY A N 1
ATOM 1122 C CA . GLY A 1 149 ? 11.434 -4.406 23.560 1.00 37.97 149 GLY A CA 1
ATOM 1123 C C . GLY A 1 149 ? 10.072 -4.099 24.172 1.00 37.97 149 GLY A C 1
ATOM 1124 O O . GLY A 1 149 ? 9.534 -3.017 23.938 1.00 37.97 149 GLY A O 1
ATOM 1125 N N . LEU A 1 150 ? 9.510 -5.097 24.851 1.00 36.78 150 LEU A N 1
ATOM 1126 C CA . LEU A 1 150 ? 8.442 -4.921 25.831 1.00 36.78 150 LEU A CA 1
ATOM 1127 C C . LEU A 1 150 ? 9.013 -4.259 27.085 1.00 36.78 150 LEU A C 1
ATOM 1129 O O . LEU A 1 150 ? 10.169 -4.598 27.432 1.00 36.78 150 LEU A O 1
#

Nearest PDB structures (foldseek):
  7p41-assembly1_D  TM=9.632E-01  e=3.275E-09  Homo sapiens
  6fw2-assembly1_A  TM=9.671E-01  e=6.459E-09  Homo sapiens
  2exn-assembly1_A  TM=7.736E-01  e=2.253E-02  Bordetella bronchiseptica
  8yqu-assembly1_G  TM=4.418E-01  e=6.206E+00  African swine fever virus